Protein AF-U2KQT6-F1 (afdb_monomer_lite)

pLDDT: mean 88.36, std 8.2, range [50.28, 95.19]

Secondary structure (DSSP, 8-state):
-HHHHHHHHHHHHIIIII-S-SHHHHHHHHHHHHHHHHHHHHHHHHTT----HHHHHHHHHHH--

Sequence (65 aa):
VCIFTLVGVANVLDVHIIGSGCVLRSAVIFFYISNEGISIIENAARMGLPVPQKLQDMMHSLKDK

Radius of gyration: 16.24 Å; chains: 1; bounding box: 36×23×38 Å

Structure (mmCIF, N/CA/C/O backbone):
data_AF-U2KQT6-F1
#
_entry.id   AF-U2KQT6-F1
#
loop_
_atom_site.group_PDB
_atom_site.id
_atom_site.type_symbol
_atom_site.label_atom_id
_atom_site.label_alt_id
_atom_site.label_comp_id
_atom_site.label_asym_id
_atom_site.label_entity_id
_atom_site.label_seq_id
_atom_site.pdbx_PDB_ins_code
_atom_site.Cartn_x
_atom_site.Cartn_y
_atom_site.Cartn_z
_atom_site.occupancy
_atom_site.B_iso_or_equiv
_atom_site.auth_seq_id
_atom_site.auth_comp_id
_atom_site.auth_asym_id
_atom_site.auth_atom_id
_atom_site.pdbx_PDB_model_num
ATOM 1 N N . VAL A 1 1 ? -7.005 -6.701 -11.030 1.00 74.56 1 VAL A N 1
ATOM 2 C CA . VAL A 1 1 ? -6.185 -6.570 -12.263 1.00 74.56 1 VAL A CA 1
ATOM 3 C C . VAL A 1 1 ? -5.344 -5.293 -12.247 1.00 74.56 1 VAL A C 1
ATOM 5 O O . VAL A 1 1 ? -4.132 -5.415 -12.318 1.00 74.56 1 VAL A O 1
ATOM 8 N N . CYS A 1 2 ? -5.924 -4.104 -12.035 1.00 86.38 2 CYS A N 1
ATOM 9 C CA . CYS A 1 2 ? -5.182 -2.829 -12.088 1.00 86.38 2 CYS A CA 1
ATOM 10 C C . CYS A 1 2 ?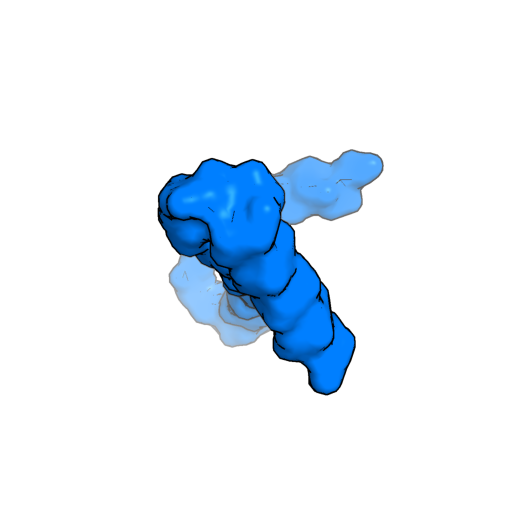 -4.019 -2.693 -11.081 1.00 86.38 2 CYS A C 1
ATOM 12 O O . CYS A 1 2 ? -2.985 -2.131 -11.428 1.00 86.38 2 CYS A O 1
ATOM 14 N N . ILE A 1 3 ? -4.145 -3.245 -9.865 1.00 88.81 3 ILE A N 1
ATOM 15 C CA . ILE A 1 3 ? -3.065 -3.221 -8.856 1.00 88.81 3 ILE A CA 1
ATOM 16 C C . ILE A 1 3 ? -1.814 -3.937 -9.386 1.00 88.81 3 ILE A C 1
ATOM 18 O O . ILE A 1 3 ? -0.712 -3.402 -9.312 1.00 88.81 3 ILE A O 1
ATOM 22 N N . PHE A 1 4 ? -1.985 -5.115 -9.993 1.00 89.81 4 PHE A N 1
ATOM 23 C CA . PHE A 1 4 ? -0.874 -5.857 -10.589 1.00 89.81 4 PHE A CA 1
ATOM 24 C C . PHE A 1 4 ? -0.253 -5.114 -11.771 1.00 89.81 4 PHE A C 1
ATOM 26 O O . PHE A 1 4 ? 0.962 -5.149 -11.932 1.00 89.81 4 PHE A O 1
ATOM 33 N N . THR A 1 5 ? -1.058 -4.392 -12.555 1.00 93.44 5 THR A N 1
ATOM 34 C CA . THR A 1 5 ? -0.550 -3.527 -13.624 1.00 93.44 5 THR A CA 1
ATOM 35 C C . THR A 1 5 ? 0.350 -2.423 -13.066 1.00 93.44 5 THR A C 1
ATOM 37 O O . THR A 1 5 ? 1.453 -2.242 -13.569 1.00 93.44 5 THR A O 1
ATOM 40 N N . LEU A 1 6 ? -0.061 -1.732 -11.998 1.00 93.00 6 LEU A N 1
ATOM 41 C CA . LEU A 1 6 ? 0.741 -0.665 -11.383 1.00 93.00 6 LEU A CA 1
ATOM 42 C C . LEU A 1 6 ? 2.028 -1.186 -10.740 1.00 93.00 6 LEU A C 1
ATOM 44 O O . LEU A 1 6 ? 3.087 -0.588 -10.918 1.00 93.00 6 LEU A O 1
ATOM 48 N N . VAL A 1 7 ? 1.967 -2.332 -10.059 1.00 94.12 7 VAL A N 1
ATOM 49 C CA . VAL A 1 7 ? 3.164 -3.004 -9.528 1.00 94.12 7 VAL A CA 1
ATOM 50 C C . VAL A 1 7 ? 4.094 -3.441 -10.667 1.00 94.12 7 VAL A C 1
ATOM 52 O O . VAL A 1 7 ? 5.310 -3.303 -10.552 1.00 94.12 7 VAL A O 1
ATOM 55 N N . GLY A 1 8 ? 3.540 -3.921 -11.785 1.00 92.19 8 GLY A N 1
ATOM 56 C CA . GLY A 1 8 ? 4.295 -4.279 -12.985 1.00 92.19 8 GLY A CA 1
ATOM 57 C C . GLY A 1 8 ? 4.997 -3.080 -13.620 1.00 92.19 8 GLY A C 1
ATOM 58 O O . GLY A 1 8 ? 6.184 -3.164 -13.922 1.00 92.19 8 GLY A O 1
ATOM 59 N N . VAL A 1 9 ? 4.309 -1.943 -13.747 1.00 93.81 9 VAL A N 1
ATOM 60 C CA . VAL A 1 9 ? 4.907 -0.687 -14.230 1.00 93.81 9 VAL A CA 1
ATOM 61 C C . VAL A 1 9 ? 6.026 -0.229 -13.296 1.00 93.81 9 VAL A C 1
ATOM 63 O O . VAL A 1 9 ? 7.124 0.056 -13.764 1.00 93.81 9 VAL A O 1
ATOM 66 N N . ALA A 1 10 ? 5.795 -0.229 -11.981 1.00 92.31 10 ALA A N 1
ATOM 67 C CA . ALA A 1 10 ? 6.814 0.132 -10.996 1.00 92.31 10 ALA A CA 1
ATOM 68 C C . ALA A 1 10 ? 8.048 -0.780 -11.073 1.00 92.31 10 ALA A C 1
ATOM 70 O O . ALA A 1 10 ? 9.174 -0.299 -10.997 1.00 92.31 10 ALA A O 1
ATOM 71 N N . ASN A 1 11 ? 7.845 -2.080 -11.304 1.00 92.50 11 ASN A N 1
ATOM 72 C CA . ASN A 1 11 ? 8.930 -3.033 -11.519 1.00 92.50 11 ASN A CA 1
ATOM 73 C C . ASN A 1 11 ? 9.708 -2.753 -12.816 1.00 92.50 11 ASN A C 1
ATOM 75 O O . ASN A 1 11 ? 10.932 -2.821 -12.823 1.00 92.50 11 ASN A O 1
ATOM 79 N N . VAL A 1 12 ? 9.021 -2.427 -13.915 1.00 92.56 12 VAL A N 1
ATOM 80 C CA . VAL A 1 12 ? 9.682 -2.069 -15.181 1.00 92.56 12 VAL A CA 1
ATOM 81 C C . VAL A 1 12 ? 10.527 -0.806 -15.006 1.00 92.56 12 VAL A C 1
ATOM 83 O O . VAL A 1 12 ? 11.659 -0.780 -15.485 1.00 92.56 12 VAL A O 1
ATOM 86 N N . LEU A 1 13 ? 10.018 0.199 -14.287 1.00 91.75 13 LEU A N 1
ATOM 87 C CA . LEU A 1 13 ? 10.751 1.429 -13.977 1.00 91.75 13 LEU A CA 1
ATOM 88 C C . LEU A 1 13 ? 11.963 1.171 -13.073 1.00 91.75 13 LEU A C 1
ATOM 90 O O . LEU A 1 13 ? 13.043 1.684 -13.357 1.00 91.75 13 LEU A O 1
ATOM 94 N N . ASP A 1 14 ? 11.818 0.346 -12.034 1.00 90.75 14 ASP A N 1
ATOM 95 C CA . ASP A 1 14 ? 12.940 -0.058 -11.174 1.00 90.75 14 ASP A CA 1
ATOM 96 C C . ASP A 1 14 ? 14.071 -0.691 -12.004 1.00 90.75 14 ASP A C 1
ATOM 98 O O . ASP A 1 14 ? 15.231 -0.297 -11.890 1.00 90.75 14 ASP A O 1
ATOM 102 N N . VAL A 1 15 ? 13.725 -1.631 -12.891 1.00 89.69 15 VAL A N 1
ATOM 103 C CA . VAL A 1 15 ? 14.702 -2.375 -13.699 1.00 89.69 15 VAL A CA 1
ATOM 104 C C . VAL A 1 15 ? 15.359 -1.500 -14.773 1.00 89.69 15 VAL A C 1
ATOM 106 O O . VAL A 1 15 ? 16.566 -1.603 -14.972 1.00 89.69 15 VAL A O 1
ATOM 109 N N . HIS A 1 16 ? 14.596 -0.649 -15.468 1.00 88.12 16 HIS A N 1
ATOM 110 C CA . HIS A 1 16 ? 15.088 0.055 -16.663 1.00 88.12 16 HIS A CA 1
ATOM 111 C C . HIS A 1 16 ? 15.527 1.503 -16.416 1.00 88.12 16 HIS A C 1
ATOM 113 O O . HIS A 1 16 ? 16.319 2.022 -17.196 1.00 88.12 16 HIS A O 1
ATOM 119 N N . ILE A 1 17 ? 15.014 2.168 -15.376 1.00 84.81 17 ILE A N 1
ATOM 120 C CA . ILE A 1 17 ? 15.300 3.585 -15.098 1.00 84.81 17 ILE A CA 1
ATOM 121 C C . ILE A 1 17 ? 16.209 3.735 -13.880 1.00 84.81 17 ILE A C 1
ATOM 123 O O . ILE A 1 17 ? 17.183 4.479 -13.933 1.00 84.81 17 ILE A O 1
ATOM 127 N N . ILE A 1 18 ? 15.903 3.038 -12.782 1.00 83.94 18 ILE A N 1
ATOM 128 C CA . ILE A 1 18 ? 16.684 3.153 -11.539 1.00 83.94 18 ILE A CA 1
ATOM 129 C C . ILE A 1 18 ? 17.957 2.298 -11.607 1.00 83.94 18 ILE A C 1
ATOM 131 O O . ILE A 1 18 ? 18.966 2.637 -10.991 1.00 83.94 18 ILE A O 1
ATOM 135 N N . GLY A 1 19 ? 17.947 1.216 -12.389 1.00 69.62 19 GLY A N 1
ATOM 136 C CA . GLY A 1 19 ? 19.143 0.444 -12.743 1.00 69.62 19 GLY A CA 1
ATOM 137 C C . GLY A 1 19 ? 19.714 -0.429 -11.618 1.00 69.62 19 GLY A C 1
ATOM 138 O O . GLY A 1 19 ? 20.546 -1.291 -11.886 1.00 69.62 19 GLY A O 1
ATOM 139 N N . SER A 1 20 ? 19.261 -0.258 -10.372 1.00 67.25 20 SER A N 1
ATOM 140 C CA . SER A 1 20 ? 19.522 -1.162 -9.248 1.00 67.25 20 SER A CA 1
ATOM 141 C C . SER A 1 20 ? 18.545 -0.900 -8.097 1.00 67.25 20 SER A C 1
ATOM 143 O O . SER A 1 20 ? 18.481 0.206 -7.563 1.00 67.25 20 SER A O 1
ATOM 145 N N . GLY A 1 21 ? 17.799 -1.933 -7.694 1.00 68.44 21 GLY A N 1
ATOM 146 C CA . GLY A 1 21 ? 16.899 -1.903 -6.538 1.00 68.44 21 GLY A CA 1
ATOM 147 C C . GLY A 1 21 ? 15.456 -2.298 -6.857 1.00 68.44 21 GLY A C 1
ATOM 148 O O . GLY A 1 21 ? 15.012 -2.264 -7.995 1.00 68.44 21 GLY A O 1
ATOM 149 N N . CYS A 1 22 ? 14.717 -2.704 -5.823 1.00 83.62 22 CYS A N 1
ATOM 150 C CA . CYS A 1 22 ? 13.279 -3.004 -5.888 1.00 83.62 22 CYS A CA 1
ATOM 151 C C . CYS A 1 22 ? 12.454 -1.889 -5.226 1.00 83.62 22 CYS A C 1
ATOM 153 O O . CYS A 1 22 ? 11.467 -2.181 -4.545 1.00 83.62 22 CYS A O 1
ATOM 155 N N . VAL A 1 23 ? 12.924 -0.641 -5.290 1.00 89.94 23 VAL A N 1
ATOM 156 C CA . VAL A 1 23 ? 12.445 0.437 -4.419 1.00 89.94 23 VAL A CA 1
ATOM 157 C C . VAL A 1 23 ? 11.042 0.876 -4.819 1.00 89.94 23 VAL A C 1
ATOM 159 O O . VAL A 1 23 ? 10.161 0.869 -3.961 1.00 89.94 23 VAL A O 1
ATOM 162 N N . LEU A 1 24 ? 10.794 1.194 -6.094 1.00 92.69 24 LEU A N 1
ATOM 163 C CA . LEU A 1 24 ? 9.470 1.619 -6.557 1.00 92.69 24 LEU A CA 1
ATOM 164 C C . LEU A 1 24 ? 8.454 0.490 -6.433 1.00 92.69 24 LEU A C 1
ATOM 166 O O . LEU A 1 24 ? 7.354 0.708 -5.931 1.00 92.69 24 LEU A O 1
ATOM 170 N N . ARG A 1 25 ? 8.818 -0.731 -6.833 1.00 93.44 25 ARG A N 1
ATOM 171 C CA . ARG A 1 25 ? 7.959 -1.909 -6.686 1.00 93.44 25 ARG A CA 1
ATOM 172 C C . ARG A 1 25 ? 7.555 -2.102 -5.228 1.00 93.44 25 ARG A C 1
ATOM 174 O O . ARG A 1 25 ? 6.371 -2.270 -4.943 1.00 93.44 25 ARG A O 1
ATOM 181 N N . SER A 1 26 ? 8.520 -2.064 -4.310 1.00 93.19 26 SER A N 1
ATOM 182 C CA . SER A 1 26 ? 8.242 -2.233 -2.880 1.00 93.19 26 SER A CA 1
ATOM 183 C C . SER A 1 26 ? 7.411 -1.075 -2.336 1.00 93.19 26 SER A C 1
ATOM 185 O O . SER A 1 26 ? 6.470 -1.320 -1.591 1.00 93.19 26 SER A O 1
ATOM 187 N N . ALA A 1 27 ? 7.688 0.164 -2.747 1.00 94.00 27 ALA A N 1
ATOM 188 C CA . ALA A 1 27 ? 6.918 1.335 -2.338 1.00 94.00 27 ALA A CA 1
ATOM 189 C C . ALA A 1 27 ? 5.450 1.244 -2.782 1.00 94.00 27 ALA A C 1
ATOM 191 O O . ALA A 1 27 ? 4.557 1.468 -1.971 1.00 94.00 27 ALA A O 1
ATOM 192 N N . VAL A 1 28 ? 5.185 0.847 -4.031 1.00 94.69 28 VAL A N 1
ATOM 193 C CA . VAL A 1 28 ? 3.814 0.667 -4.539 1.00 94.69 28 VAL A CA 1
ATOM 194 C C . VAL A 1 28 ? 3.095 -0.461 -3.799 1.00 94.69 28 VAL A C 1
ATOM 196 O O . VAL A 1 28 ? 1.929 -0.313 -3.438 1.00 94.69 28 VAL A O 1
ATOM 199 N N . ILE A 1 29 ? 3.781 -1.571 -3.514 1.00 94.25 29 ILE A N 1
ATOM 200 C CA . ILE A 1 29 ? 3.212 -2.663 -2.713 1.00 94.25 29 ILE A CA 1
ATOM 201 C C . ILE A 1 29 ? 2.874 -2.172 -1.300 1.00 94.25 29 ILE A C 1
ATOM 203 O O . ILE A 1 29 ? 1.749 -2.364 -0.843 1.00 94.25 29 ILE A O 1
ATOM 207 N N . PHE A 1 30 ? 3.808 -1.502 -0.620 1.00 95.06 30 PHE A N 1
ATOM 208 C CA . PHE A 1 30 ? 3.580 -0.980 0.728 1.00 95.06 30 PHE A CA 1
ATOM 209 C C . PHE A 1 30 ? 2.484 0.081 0.773 1.00 95.06 30 PHE A C 1
ATOM 211 O O . PHE A 1 30 ? 1.727 0.118 1.741 1.00 95.06 30 PHE A O 1
ATOM 218 N N . PHE A 1 31 ? 2.355 0.905 -0.264 1.00 94.06 31 PHE A N 1
ATOM 219 C CA . PHE A 1 31 ? 1.273 1.874 -0.387 1.00 94.06 31 PHE A CA 1
ATOM 220 C C . PHE A 1 31 ? -0.097 1.184 -0.357 1.00 94.06 31 PHE A C 1
ATOM 222 O O . PHE A 1 31 ? -0.944 1.525 0.469 1.00 94.06 31 PHE A O 1
ATOM 229 N N . TYR A 1 32 ? -0.290 0.153 -1.186 1.00 94.38 32 TYR A N 1
ATOM 230 C CA . TYR A 1 32 ? -1.545 -0.600 -1.197 1.00 94.38 32 TYR A CA 1
ATOM 231 C C . TYR A 1 32 ? -1.776 -1.382 0.098 1.00 94.38 32 TYR A C 1
ATOM 233 O O . TYR A 1 32 ? -2.891 -1.367 0.615 1.00 94.38 32 TYR A O 1
ATOM 241 N N . ILE A 1 33 ? -0.734 -2.000 0.667 1.00 95.19 33 ILE A N 1
ATOM 242 C CA . ILE A 1 33 ? -0.834 -2.682 1.968 1.00 95.19 33 ILE A CA 1
ATOM 243 C C . ILE A 1 33 ? -1.253 -1.704 3.065 1.00 95.19 33 ILE A C 1
ATOM 245 O O . ILE A 1 33 ? -2.077 -2.055 3.899 1.00 95.19 33 ILE A O 1
ATOM 249 N N . SER A 1 34 ? -0.715 -0.486 3.074 1.00 93.25 34 SER A N 1
ATOM 250 C CA . SER A 1 34 ? -1.049 0.516 4.090 1.00 93.25 34 SER A CA 1
ATOM 251 C C . SER A 1 34 ? -2.507 0.963 3.966 1.00 93.25 34 SER A C 1
ATOM 253 O O . SER A 1 34 ? -3.198 1.073 4.975 1.00 93.25 34 SER A O 1
ATOM 255 N N . ASN A 1 35 ? -3.000 1.151 2.738 1.00 90.44 35 ASN A N 1
ATOM 256 C CA . ASN A 1 35 ? -4.388 1.539 2.484 1.00 90.44 35 ASN A CA 1
ATOM 257 C C . ASN A 1 35 ? -5.394 0.446 2.894 1.00 90.44 35 ASN A C 1
ATOM 259 O O . ASN A 1 35 ? -6.385 0.719 3.576 1.00 90.44 35 ASN A O 1
ATOM 263 N N . GLU A 1 36 ? -5.113 -0.807 2.532 1.00 93.38 36 GLU A N 1
ATOM 264 C CA . GLU A 1 36 ? -5.919 -1.950 2.976 1.00 93.38 36 GLU A CA 1
ATOM 265 C C . GLU A 1 36 ? -5.778 -2.180 4.483 1.00 93.38 36 GLU A C 1
ATOM 267 O O . GLU A 1 36 ? -6.757 -2.467 5.163 1.00 93.38 36 GLU A O 1
ATOM 272 N N . GLY A 1 37 ? -4.582 -1.981 5.037 1.00 93.31 37 GLY A N 1
ATOM 273 C CA . GLY A 1 37 ? -4.305 -2.094 6.465 1.00 93.31 37 GLY A CA 1
ATOM 274 C C . GLY A 1 37 ? -5.165 -1.149 7.301 1.00 93.31 37 GLY A C 1
ATOM 275 O O . GLY A 1 37 ? -5.764 -1.585 8.281 1.00 93.31 37 GLY A O 1
ATOM 276 N N . ILE A 1 38 ? -5.304 0.115 6.886 1.00 91.50 38 ILE A N 1
ATOM 277 C CA . ILE A 1 38 ? -6.218 1.074 7.530 1.00 91.50 38 ILE A CA 1
ATOM 278 C C . ILE A 1 38 ? -7.663 0.559 7.473 1.00 91.50 38 ILE A C 1
ATOM 280 O O . ILE A 1 38 ? -8.347 0.530 8.497 1.00 91.50 38 ILE A O 1
ATOM 284 N N . SER A 1 39 ? -8.108 0.088 6.305 1.00 91.38 39 SER A N 1
ATOM 285 C CA . SER A 1 39 ? -9.464 -0.449 6.122 1.00 91.38 39 SER A CA 1
ATOM 286 C C . SER A 1 39 ? -9.733 -1.680 7.001 1.00 91.38 39 SER A C 1
ATOM 288 O O . SER A 1 39 ? -10.814 -1.812 7.580 1.00 91.38 39 SER A O 1
ATOM 290 N N . ILE A 1 40 ? -8.739 -2.560 7.165 1.00 93.69 40 ILE A N 1
ATOM 291 C CA . ILE A 1 40 ? -8.806 -3.737 8.041 1.00 93.69 40 ILE A CA 1
ATOM 292 C C . ILE A 1 40 ? -8.915 -3.316 9.508 1.00 93.69 40 ILE A C 1
ATOM 294 O O . ILE A 1 40 ? -9.755 -3.858 10.224 1.00 93.69 40 ILE A O 1
ATOM 298 N N . ILE A 1 41 ? -8.105 -2.352 9.961 1.00 92.50 41 ILE A N 1
ATOM 299 C CA . ILE A 1 41 ? -8.140 -1.861 11.349 1.00 92.50 41 ILE A CA 1
ATOM 300 C C . ILE A 1 41 ? -9.499 -1.215 11.654 1.00 92.50 41 ILE A C 1
ATOM 302 O O . ILE A 1 41 ? -10.076 -1.480 12.709 1.00 92.50 41 ILE A O 1
ATOM 306 N N . GLU A 1 42 ? -10.055 -0.438 10.721 1.00 90.44 42 GLU A N 1
ATOM 307 C CA . GLU A 1 42 ? -11.401 0.137 10.854 1.00 90.44 42 GLU A CA 1
ATOM 308 C C . GLU A 1 42 ? -12.472 -0.947 10.967 1.00 90.44 42 GLU A C 1
ATOM 310 O O . GLU A 1 42 ? -13.354 -0.875 11.825 1.00 90.44 42 GLU A O 1
ATOM 315 N N . ASN A 1 43 ? -12.387 -1.984 10.133 1.00 92.81 43 ASN A N 1
ATOM 316 C CA . ASN A 1 43 ? -13.325 -3.091 10.205 1.00 92.81 43 ASN A CA 1
ATOM 317 C C . ASN A 1 43 ? -13.188 -3.889 11.512 1.00 92.81 43 ASN A C 1
ATOM 319 O O . ASN A 1 43 ? -14.198 -4.220 12.128 1.00 92.81 43 ASN A O 1
ATOM 323 N N . ALA A 1 44 ? -11.963 -4.145 11.975 1.00 93.31 44 ALA A N 1
ATOM 324 C CA . ALA A 1 44 ? -11.709 -4.832 13.239 1.00 93.31 44 ALA A CA 1
ATOM 325 C C . ALA A 1 44 ? -12.290 -4.056 14.433 1.00 93.31 44 ALA A C 1
ATOM 327 O O . ALA A 1 44 ? -12.973 -4.645 15.270 1.00 93.31 44 ALA A O 1
ATOM 328 N N . ALA A 1 45 ? -12.101 -2.733 14.471 1.00 90.56 45 ALA A N 1
ATOM 329 C CA . ALA A 1 45 ? -12.691 -1.88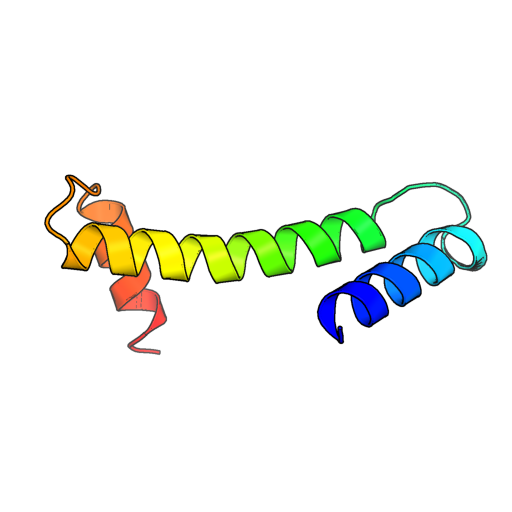0 15.499 1.00 90.56 45 ALA A CA 1
ATOM 330 C C . ALA A 1 45 ? -14.231 -1.929 15.466 1.00 90.56 45 ALA A C 1
ATOM 332 O O . ALA A 1 45 ? -14.864 -2.094 16.508 1.00 90.56 45 ALA A O 1
ATOM 333 N N . ARG A 1 46 ? -14.849 -1.881 14.274 1.00 88.44 46 ARG A N 1
ATOM 334 C CA . ARG A 1 46 ? -16.313 -2.014 14.117 1.00 88.44 46 ARG A CA 1
ATOM 335 C C . ARG A 1 46 ? -16.860 -3.373 14.555 1.00 88.44 46 ARG A C 1
ATOM 337 O O . AR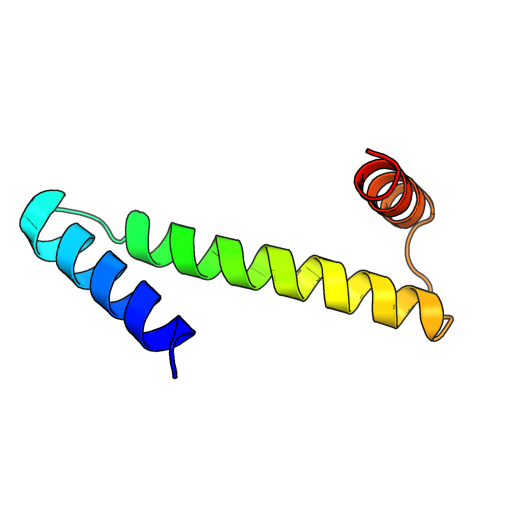G A 1 46 ? -17.984 -3.440 15.039 1.00 88.44 46 ARG A O 1
ATOM 344 N N . MET A 1 47 ? -16.084 -4.443 14.398 1.00 93.69 47 MET A N 1
ATOM 345 C CA . MET A 1 47 ? -16.450 -5.788 14.859 1.00 93.69 47 MET A CA 1
ATOM 346 C C . MET A 1 47 ? -16.312 -5.968 16.380 1.00 93.69 47 MET A C 1
ATOM 348 O O . MET A 1 47 ? -16.617 -7.043 16.891 1.00 93.69 47 MET A O 1
ATOM 352 N N . GLY A 1 48 ? -15.853 -4.945 17.110 1.00 89.25 48 GLY A N 1
ATOM 353 C CA . GLY A 1 48 ? -15.640 -5.013 18.555 1.00 89.25 48 GLY A CA 1
ATOM 354 C C . GLY A 1 48 ? -14.366 -5.758 18.957 1.00 89.25 48 GLY A C 1
ATOM 355 O O . GLY A 1 48 ? -14.225 -6.133 20.121 1.00 89.25 48 GLY A O 1
ATOM 356 N N . LEU A 1 49 ? -13.430 -5.985 18.024 1.00 92.50 49 LEU A N 1
ATOM 357 C CA . LEU A 1 49 ? -12.107 -6.497 18.380 1.00 92.50 49 LEU A CA 1
ATOM 358 C C . LEU A 1 49 ? -11.346 -5.440 19.199 1.00 92.50 49 LEU A C 1
ATOM 360 O O . LEU A 1 49 ? -11.482 -4.242 18.936 1.00 92.50 49 LEU A O 1
ATOM 364 N N . PRO A 1 50 ? -10.505 -5.856 20.163 1.00 89.56 50 PRO A N 1
ATOM 365 C CA . PRO A 1 50 ? -9.700 -4.928 20.944 1.00 89.56 50 PRO A CA 1
ATOM 366 C C . PRO A 1 50 ? -8.643 -4.263 20.051 1.00 89.56 50 PRO A C 1
ATOM 368 O O . PRO A 1 50 ? -7.570 -4.813 19.809 1.00 89.56 50 PRO A O 1
ATOM 371 N N . VAL A 1 51 ? -8.951 -3.062 19.563 1.00 90.69 51 VAL A N 1
ATOM 372 C CA . VAL A 1 51 ? -8.030 -2.191 18.822 1.00 90.69 51 VAL A CA 1
ATOM 373 C C . VAL A 1 51 ? -7.618 -1.032 19.736 1.00 90.69 51 VAL A C 1
ATOM 375 O O . VAL A 1 51 ? -8.498 -0.378 20.296 1.00 90.69 51 VAL A O 1
ATOM 378 N N . PRO A 1 52 ? -6.315 -0.732 19.896 1.00 93.00 52 PRO A N 1
ATOM 379 C CA . PRO A 1 52 ? -5.845 0.357 20.752 1.00 93.00 52 PRO A CA 1
ATOM 380 C C . PRO A 1 52 ? -6.527 1.701 20.463 1.00 93.00 52 PRO A C 1
ATOM 382 O O . PRO A 1 52 ? -6.544 2.149 19.317 1.00 93.00 52 PRO A O 1
ATOM 385 N N . GLN A 1 53 ? -7.008 2.381 21.510 1.00 87.94 53 GLN A N 1
ATOM 386 C CA . GLN A 1 53 ? -7.753 3.643 21.390 1.00 87.94 53 GLN A CA 1
ATOM 387 C C . GLN A 1 53 ? -6.981 4.708 20.599 1.00 87.94 53 GLN A C 1
ATOM 389 O O . GLN A 1 53 ? -7.511 5.294 19.665 1.00 87.94 53 GLN A O 1
ATOM 394 N N . LYS A 1 54 ? -5.677 4.851 20.870 1.00 90.06 54 LYS A N 1
ATOM 395 C CA . LYS A 1 54 ? -4.801 5.795 20.162 1.00 90.06 54 LYS A CA 1
ATOM 396 C C . LYS A 1 54 ? -4.790 5.586 18.641 1.00 90.06 54 LYS A C 1
ATOM 398 O O . LYS A 1 54 ? -4.681 6.558 17.904 1.00 90.06 54 LYS A O 1
ATOM 403 N N . LEU A 1 55 ? -4.895 4.341 18.162 1.00 90.31 55 LEU A N 1
ATOM 404 C CA . LEU A 1 55 ? -4.957 4.053 16.723 1.00 90.31 55 LEU A CA 1
ATOM 405 C C . LEU A 1 55 ? -6.313 4.448 16.131 1.00 90.31 55 LEU A C 1
ATOM 407 O O . LEU A 1 55 ? -6.353 5.016 15.042 1.00 90.31 55 LEU A O 1
ATOM 411 N N . GLN A 1 56 ? -7.404 4.198 16.859 1.00 87.75 56 GLN A N 1
ATOM 412 C CA . GLN A 1 56 ? -8.742 4.628 16.448 1.00 87.75 56 GLN A CA 1
ATOM 413 C C . GLN A 1 56 ? -8.823 6.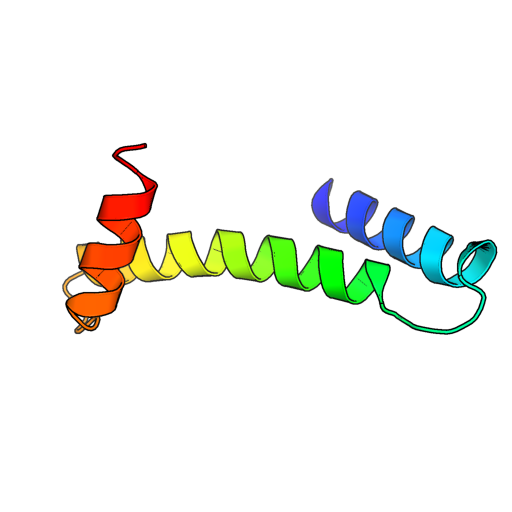158 16.375 1.00 87.75 56 GLN A C 1
ATOM 415 O O . GLN A 1 56 ? -9.253 6.701 15.359 1.00 87.75 56 GLN A O 1
ATOM 420 N N . ASP A 1 57 ? -8.316 6.858 17.392 1.00 89.19 57 ASP A N 1
ATOM 421 C CA . ASP A 1 57 ? -8.315 8.324 17.449 1.00 89.19 57 ASP A CA 1
ATOM 422 C C . ASP A 1 57 ? -7.504 8.935 16.287 1.00 89.19 57 ASP A C 1
ATOM 424 O O . ASP A 1 57 ? -7.920 9.917 15.664 1.00 89.19 57 ASP A O 1
ATOM 428 N N . MET A 1 58 ? -6.362 8.323 15.942 1.00 89.19 58 MET A N 1
ATOM 429 C CA . MET A 1 58 ? -5.554 8.720 14.783 1.00 89.19 58 MET A CA 1
ATOM 430 C C . MET A 1 58 ? -6.318 8.540 13.469 1.00 89.19 58 MET A C 1
ATOM 432 O O . MET A 1 58 ? -6.281 9.426 12.621 1.00 89.19 58 MET A O 1
ATOM 436 N N . MET A 1 59 ? -7.031 7.426 13.297 1.00 87.1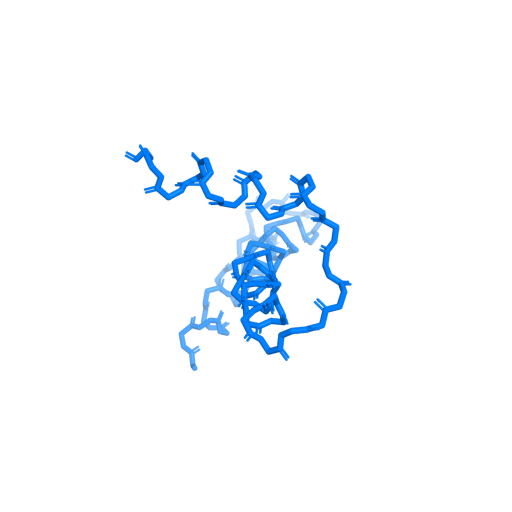2 59 MET A N 1
ATOM 437 C CA . MET A 1 59 ? -7.846 7.184 12.104 1.00 87.12 59 MET A CA 1
ATOM 438 C C . MET A 1 59 ? -9.016 8.163 11.981 1.00 87.12 59 MET A C 1
ATOM 440 O O . MET A 1 59 ? -9.277 8.657 10.887 1.00 87.12 59 MET A O 1
ATOM 444 N N . HIS A 1 60 ? -9.693 8.486 13.086 1.00 84.94 60 HIS A N 1
ATOM 445 C CA . HIS A 1 60 ? -10.735 9.516 13.101 1.00 84.94 60 HIS A CA 1
ATOM 446 C C . HIS A 1 60 ? -10.173 10.885 12.700 1.00 84.94 60 HIS A C 1
ATOM 448 O O . HIS A 1 60 ? -10.741 11.555 11.841 1.00 84.94 60 HIS A O 1
ATOM 454 N N . SER A 1 61 ? -8.993 11.243 13.215 1.00 85.69 61 SER A N 1
ATOM 455 C CA . SER A 1 61 ? -8.304 12.494 12.868 1.00 85.69 61 SER A CA 1
ATOM 456 C C . SER A 1 61 ? -7.905 12.594 11.386 1.00 85.69 61 SER A C 1
ATOM 458 O O . SER A 1 61 ? -7.732 13.700 10.878 1.00 85.69 61 SER A O 1
ATOM 460 N N . LEU A 1 62 ? -7.735 11.463 10.687 1.00 82.94 62 LEU A N 1
ATOM 461 C CA . LEU A 1 62 ? -7.475 11.429 9.241 1.00 82.94 62 LEU A CA 1
ATOM 462 C C . LEU A 1 62 ? -8.748 11.614 8.397 1.00 82.94 62 LEU A C 1
ATOM 464 O O . LEU A 1 62 ? -8.628 12.017 7.246 1.00 82.94 62 LEU A O 1
ATOM 468 N N . LYS A 1 63 ? -9.936 11.308 8.942 1.00 74.12 63 LYS A N 1
ATOM 469 C CA . LYS A 1 63 ? -11.240 11.457 8.263 1.00 74.12 63 LYS A CA 1
ATOM 470 C C . LYS A 1 63 ? -11.856 12.850 8.420 1.00 74.12 63 LYS A C 1
ATOM 472 O O . LYS A 1 63 ? -12.638 13.245 7.566 1.00 74.12 63 LYS A O 1
ATOM 477 N N . ASP A 1 64 ? -11.537 13.554 9.506 1.00 68.00 64 ASP A N 1
ATOM 478 C CA . ASP A 1 64 ? -12.044 14.906 9.814 1.00 68.00 64 ASP A CA 1
ATOM 479 C C . ASP A 1 64 ? -11.264 16.041 9.109 1.00 68.00 64 ASP A C 1
ATOM 481 O O . ASP A 1 64 ? -11.479 17.224 9.378 1.00 68.00 64 ASP A O 1
ATOM 485 N N . LYS A 1 65 ? -10.345 15.694 8.204 1.00 50.28 65 LYS A N 1
ATOM 486 C CA . LYS A 1 65 ? -9.675 16.619 7.282 1.00 50.28 65 LYS A CA 1
A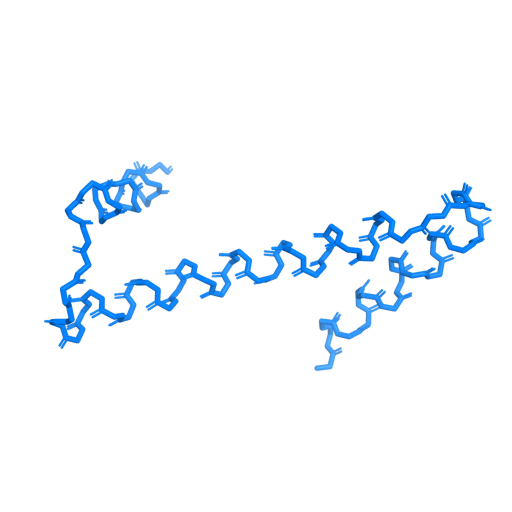TOM 487 C C . LYS A 1 65 ? -10.142 16.375 5.857 1.00 50.28 65 LYS A C 1
ATOM 489 O O . LYS A 1 65 ? -10.272 17.382 5.130 1.00 50.28 65 LYS A O 1
#

Foldseek 3Di:
DVLVVQLVVQCVCCVPPVVDDCVSSVVSVVVVVVVVVLVVLVVCVVVVHDDDPVSVVVSVVVVVD